Protein AF-A0A2T9Y4L0-F1 (afdb_monomer)

InterPro domains:
  IPR027417 P-loop containing nucleoside triphosphate hydrolase [G3DSA:3.40.50.300] (94-158)

Foldseek 3Di:
DDPPVCVVPDDDDPVVVVCVVVVDDPPPPDDDPDDDPPPPPVDDPPVRCPPPPPDPDDDDDDDDDDDDDDDDDPPDPPPQAQDDDPLLDDDPDPVVQVVVCVVLVNDDDDDDFDRFGWWVNNVCVPQVDDSVVSSVCVVVVVGTDHSCCRRVVSRVRD

Secondary structure (DSSP, 8-state):
--TTHHHHS-----HHHHHHHHT--GGG-----------------TTT--SS-------------------------TTSSPPP-GGGSPPSSHHHHHHHHHHTT----SSS-PPP-SSHHHHHHHHT--HHHHHHHHHTT--S--HHHHHHHHHHH-

Mean predicted aligned error: 20.19 Å

pLDDT: mean 72.66, std 18.64, range [36.06, 94.62]

Solvent-accessible surface area (backbone atoms only — not comparable to full-atom values): 10931 Å² total; per-residue (Å²): 135,80,77,69,64,59,76,76,68,64,78,78,82,57,64,74,59,52,32,65,75,65,72,48,78,79,85,71,80,72,87,76,90,72,95,68,88,74,78,73,75,88,71,68,57,75,92,72,37,76,86,76,64,78,80,86,82,77,83,93,73,90,88,79,89,79,92,78,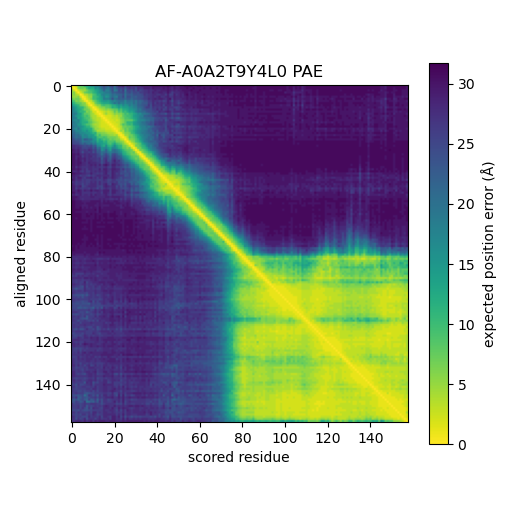84,78,90,74,81,78,83,63,69,87,82,58,62,81,77,90,52,88,65,48,59,76,82,90,46,74,66,58,51,53,51,51,28,58,76,55,70,53,84,84,87,78,92,86,68,65,75,60,49,73,35,58,59,36,48,38,76,72,66,72,56,60,67,70,54,49,39,49,30,58,75,69,64,57,77,66,61,50,64,64,53,26,43,51,53,44,61,73,73,111

Organism: NCBI:txid133381

Sequence (158 aa):
MSSLGILSSGATFNKKKISKELNINLNNLNTSKSKESIKTVDYVPHELDILNSENHQKPKHTKSEDEKKVGEATAMNPQERFEPTEEDLPFEDNKQVKEYRKENQIRVWGKDVPNPFKTFRMMMNRYDFRQSLESSMIKNRFLVPTQIQKQAIPISLD

Radius of gyration: 28.45 Å; Cα contacts (8 Å, |Δi|>4): 71; chains: 1; bounding box: 53×71×60 Å

Nearest PDB structures (foldseek):
  3dkp-assembly1_A  TM=9.257E-01  e=6.760E-03  Homo sapiens

Structure (mmCIF, N/CA/C/O backbone):
data_AF-A0A2T9Y4L0-F1
#
_entry.id   AF-A0A2T9Y4L0-F1
#
loop_
_atom_site.group_PDB
_atom_site.id
_atom_site.type_symbol
_atom_site.label_atom_id
_atom_site.label_alt_id
_atom_site.label_comp_id
_atom_site.label_asym_id
_atom_site.label_entity_id
_atom_site.label_seq_id
_atom_site.pdbx_PDB_ins_code
_atom_site.Cartn_x
_atom_site.Cartn_y
_atom_site.Cartn_z
_atom_site.occupancy
_atom_site.B_iso_or_equiv
_atom_site.auth_seq_id
_atom_site.auth_comp_id
_atom_site.auth_asym_id
_atom_site.auth_atom_id
_atom_site.pdbx_PDB_model_num
ATOM 1 N N . MET A 1 1 ? -6.679 35.994 14.132 1.00 45.41 1 MET A N 1
ATOM 2 C CA . MET A 1 1 ? -7.622 36.179 13.008 1.00 45.41 1 MET A CA 1
ATOM 3 C C . MET A 1 1 ? -7.846 34.825 12.357 1.00 45.41 1 MET A C 1
ATOM 5 O O . MET A 1 1 ? -6.948 34.314 11.705 1.00 45.41 1 MET A O 1
ATOM 9 N N . SER A 1 2 ? -8.989 34.202 12.638 1.00 44.47 2 SER A N 1
ATOM 10 C CA . SER A 1 2 ? -9.304 32.828 12.237 1.00 44.47 2 SER A CA 1
ATOM 11 C C . SER A 1 2 ? -9.884 32.803 10.820 1.00 44.47 2 SER A C 1
ATOM 13 O O . SER A 1 2 ? -11.029 33.190 10.616 1.00 44.47 2 SER A O 1
ATOM 15 N N . SER A 1 3 ? -9.102 32.349 9.839 1.00 57.28 3 SER A N 1
ATOM 16 C CA . SER A 1 3 ? -9.506 32.212 8.428 1.00 57.28 3 SER A CA 1
ATOM 17 C C . SER A 1 3 ? -10.376 30.977 8.140 1.00 57.28 3 SER A C 1
ATOM 19 O O . SER A 1 3 ? -10.977 30.885 7.074 1.00 57.28 3 SER A O 1
ATOM 21 N N . LEU A 1 4 ? -10.495 30.039 9.088 1.00 58.25 4 LEU A N 1
ATOM 22 C CA . LEU A 1 4 ? -11.217 28.772 8.892 1.00 58.25 4 LEU A CA 1
ATOM 23 C C . LEU A 1 4 ? -12.748 28.873 9.025 1.00 58.25 4 LEU A C 1
ATOM 25 O O . LEU A 1 4 ? -13.458 27.995 8.542 1.00 58.25 4 LEU A O 1
ATOM 29 N N . GLY A 1 5 ? -13.278 29.942 9.630 1.00 55.91 5 GLY A N 1
ATOM 30 C CA . GLY A 1 5 ? -14.728 30.113 9.817 1.00 55.91 5 GLY A CA 1
ATOM 31 C C . GLY A 1 5 ? -15.509 30.352 8.517 1.00 55.91 5 GLY A C 1
ATOM 32 O O . GLY A 1 5 ? -16.718 30.149 8.476 1.00 55.91 5 GLY A O 1
ATOM 33 N N . ILE A 1 6 ? -14.823 30.743 7.438 1.00 58.47 6 ILE A N 1
ATOM 34 C CA . ILE A 1 6 ? -15.445 31.093 6.151 1.00 58.47 6 ILE A CA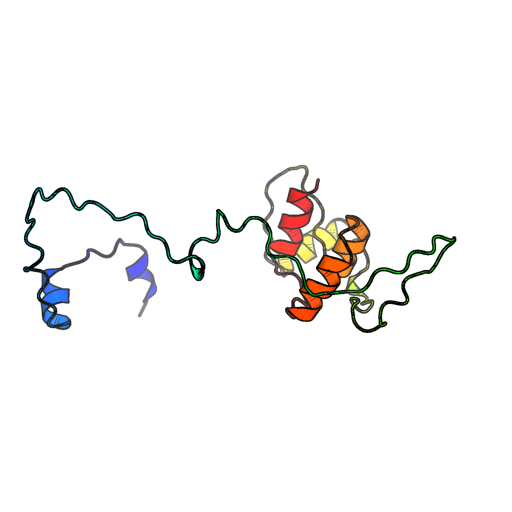 1
ATOM 35 C C . ILE A 1 6 ? -15.859 29.844 5.357 1.00 58.47 6 ILE A C 1
ATOM 37 O O . ILE A 1 6 ? -16.850 29.887 4.632 1.00 58.47 6 ILE A O 1
ATOM 41 N N . LEU A 1 7 ? -15.161 28.713 5.523 1.00 56.59 7 LEU A N 1
ATOM 42 C CA . LEU A 1 7 ? -15.514 27.465 4.830 1.00 56.59 7 LEU A CA 1
ATOM 43 C C . LEU A 1 7 ? -16.668 26.703 5.505 1.00 56.59 7 LEU A C 1
ATOM 45 O O . LEU A 1 7 ? -17.375 25.959 4.834 1.00 56.59 7 LEU A O 1
ATOM 49 N N . SER A 1 8 ? -16.885 26.906 6.809 1.00 57.38 8 SER A N 1
ATOM 50 C CA . SER A 1 8 ? -17.885 26.174 7.603 1.00 57.38 8 SER A CA 1
ATOM 51 C C . SER A 1 8 ? -19.311 26.729 7.496 1.00 57.38 8 SER A C 1
ATOM 53 O O . SER A 1 8 ? -20.252 25.987 7.763 1.00 57.38 8 SER A O 1
ATOM 55 N N . SER A 1 9 ? -19.497 28.004 7.143 1.00 60.09 9 SER A N 1
ATOM 56 C CA . SER A 1 9 ? 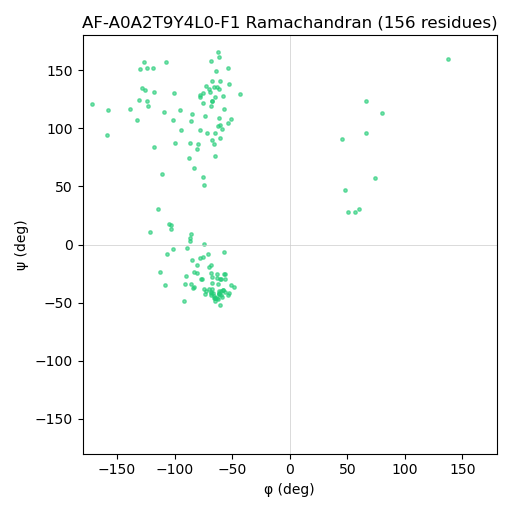-20.816 28.663 7.211 1.00 60.09 9 SER A CA 1
ATOM 57 C C . SER A 1 9 ? -21.529 28.822 5.867 1.00 60.09 9 SER A C 1
ATOM 59 O O . SER A 1 9 ? -22.475 29.596 5.780 1.00 60.09 9 SER A O 1
ATOM 61 N N . GLY A 1 10 ? -21.112 28.096 4.824 1.00 61.09 10 GLY A N 1
ATOM 62 C CA . GLY A 1 10 ? -21.749 28.162 3.507 1.00 61.09 10 GLY A CA 1
ATOM 63 C C . GLY A 1 10 ? -21.567 29.534 2.854 1.00 61.09 10 GLY A C 1
ATOM 64 O O . GLY A 1 10 ? -22.317 30.476 3.098 1.00 61.09 10 GLY A O 1
ATOM 65 N N . ALA A 1 11 ? -20.559 29.666 1.995 1.00 67.44 11 ALA A N 1
ATOM 66 C CA . ALA A 1 11 ? -20.314 30.911 1.279 1.00 67.44 11 ALA A CA 1
ATOM 67 C C . ALA A 1 11 ? -21.516 31.270 0.382 1.00 67.44 11 ALA A C 1
ATOM 69 O O . ALA A 1 11 ? -21.762 30.637 -0.644 1.00 67.44 11 ALA A O 1
ATOM 70 N N . THR A 1 12 ? -22.271 32.310 0.744 1.00 66.75 12 THR A N 1
ATOM 71 C CA . THR A 1 12 ? -23.341 32.838 -0.108 1.00 66.75 12 THR A CA 1
ATOM 72 C C . THR A 1 12 ? -22.723 33.596 -1.284 1.00 66.75 12 THR A C 1
ATOM 74 O O . THR A 1 12 ? -22.127 34.662 -1.110 1.00 66.75 12 THR A O 1
ATOM 77 N N . PHE A 1 13 ? -22.849 33.045 -2.491 1.00 63.78 13 PHE A N 1
ATOM 78 C CA . PHE A 1 13 ? -22.234 33.582 -3.705 1.00 63.78 13 PHE A CA 1
ATOM 79 C C . PHE A 1 13 ? -23.029 34.784 -4.238 1.00 63.78 13 PHE A C 1
ATOM 81 O O . PHE A 1 13 ? -24.052 34.639 -4.911 1.00 63.78 13 PHE A O 1
ATOM 88 N N . ASN A 1 14 ? -22.579 36.002 -3.931 1.00 70.44 14 ASN A N 1
ATOM 89 C CA . ASN A 1 14 ? -23.283 37.214 -4.343 1.00 70.44 14 ASN A CA 1
ATOM 90 C C . ASN A 1 14 ? -22.837 37.648 -5.751 1.00 70.44 14 ASN A C 1
ATOM 92 O O . ASN A 1 14 ? -21.907 38.441 -5.911 1.00 70.44 14 ASN A O 1
ATOM 96 N N . LYS A 1 15 ? -23.506 37.108 -6.784 1.00 71.12 15 LYS A N 1
ATOM 97 C CA . LYS A 1 15 ? -23.166 37.291 -8.213 1.00 71.12 15 LYS A CA 1
ATOM 98 C C . LYS A 1 15 ? -22.931 38.754 -8.611 1.00 71.12 15 LYS A C 1
ATOM 100 O O . LYS A 1 15 ? -22.026 39.023 -9.390 1.00 71.12 15 LYS A O 1
ATOM 105 N N . LYS A 1 16 ? -23.689 39.695 -8.030 1.00 71.75 16 LYS A N 1
ATOM 106 C CA . LYS A 1 16 ? -23.577 41.142 -8.304 1.00 71.75 16 LYS A CA 1
ATOM 107 C C . LYS A 1 16 ? -22.263 41.758 -7.808 1.00 71.75 16 LYS A C 1
ATOM 109 O O . LYS A 1 16 ? -21.755 42.696 -8.415 1.00 71.75 16 LYS A O 1
ATOM 114 N N . LYS A 1 17 ? -21.721 41.251 -6.694 1.00 70.44 17 LYS A N 1
ATOM 115 C CA . LYS A 1 17 ? -20.440 41.714 -6.141 1.00 70.44 17 LYS A CA 1
ATOM 116 C C . LYS A 1 17 ? -19.282 41.201 -6.997 1.00 70.44 17 LYS A C 1
ATOM 118 O O . LYS A 1 17 ? -18.413 41.973 -7.375 1.00 70.44 17 LYS A O 1
ATOM 123 N N . ILE A 1 18 ? -19.358 39.936 -7.402 1.00 74.12 18 ILE A N 1
ATOM 124 C CA . ILE A 1 18 ? -18.342 39.277 -8.231 1.00 74.12 18 ILE A CA 1
ATOM 125 C C . ILE A 1 18 ? -18.312 39.856 -9.648 1.00 74.12 18 ILE A C 1
ATOM 127 O O . ILE A 1 18 ? -17.238 40.120 -10.176 1.00 74.12 18 ILE A O 1
ATOM 131 N N . SER A 1 19 ? -19.471 40.138 -10.252 1.00 67.19 19 SER A N 1
ATOM 132 C CA . SER A 1 19 ? -19.521 40.796 -11.563 1.00 67.19 19 SER A CA 1
ATOM 133 C C . SER A 1 19 ? -18.900 42.196 -11.537 1.00 67.19 19 SER A C 1
ATOM 135 O O . SER A 1 19 ? -18.280 42.603 -12.513 1.00 67.19 19 SER A O 1
ATOM 137 N N . LYS A 1 20 ? -19.045 42.922 -10.417 1.00 70.50 20 LYS A N 1
ATOM 138 C CA . LYS A 1 20 ? -18.450 44.252 -10.227 1.00 70.50 20 LYS A CA 1
ATOM 139 C C . LYS A 1 20 ? -16.940 44.181 -9.974 1.00 70.50 20 LYS A C 1
ATOM 141 O O . LYS A 1 20 ? -16.218 45.036 -10.465 1.00 70.50 20 LYS A O 1
ATOM 146 N N . GLU A 1 21 ? -16.471 43.182 -9.228 1.00 68.44 21 GLU A N 1
ATOM 147 C CA . GLU A 1 21 ? -15.043 43.001 -8.919 1.00 68.44 21 GLU A CA 1
ATOM 148 C C . GLU A 1 21 ? -14.243 42.434 -10.100 1.00 68.44 21 GLU A C 1
ATOM 150 O O . GLU A 1 21 ? -13.071 42.765 -10.250 1.00 68.44 21 GLU A O 1
ATOM 155 N N . LEU A 1 22 ? -14.868 41.630 -10.965 1.00 73.81 22 LEU A N 1
ATOM 156 C CA . LEU A 1 22 ? -14.198 41.008 -12.112 1.00 73.81 22 LEU A CA 1
ATOM 157 C C . LEU A 1 22 ? -14.473 41.710 -13.454 1.00 73.81 22 LEU A C 1
ATOM 159 O O . LEU A 1 22 ? -13.915 41.297 -14.465 1.00 73.81 22 LEU A O 1
ATOM 163 N N . ASN A 1 23 ? -15.324 42.745 -13.502 1.00 63.97 23 ASN A N 1
ATOM 164 C CA . ASN A 1 23 ? -15.796 43.371 -14.752 1.00 63.97 23 ASN A CA 1
ATOM 165 C C . ASN A 1 23 ? -16.341 42.356 -15.789 1.00 63.97 23 ASN A C 1
ATOM 167 O O . ASN A 1 23 ? -16.304 42.596 -16.994 1.00 63.97 23 ASN A O 1
ATOM 171 N N . ILE A 1 24 ? -16.869 41.212 -15.335 1.00 66.75 24 ILE A N 1
ATOM 172 C CA . ILE A 1 24 ? -17.434 40.175 -16.210 1.00 66.75 24 ILE A CA 1
ATOM 173 C C . ILE A 1 24 ? -18.946 40.389 -16.301 1.00 66.75 24 ILE A C 1
ATOM 175 O O . ILE A 1 24 ? -19.671 40.270 -15.308 1.00 66.75 24 ILE A O 1
ATOM 179 N N . ASN A 1 25 ? -19.435 40.695 -17.504 1.00 62.50 25 ASN A N 1
ATOM 180 C CA . ASN A 1 25 ? -20.856 40.901 -17.769 1.00 62.50 25 ASN A CA 1
ATOM 181 C C . ASN A 1 25 ? -21.591 39.554 -17.907 1.00 62.50 25 ASN A C 1
ATOM 183 O O . ASN A 1 25 ? -21.759 39.018 -18.999 1.00 62.50 25 ASN A O 1
ATOM 187 N N . LEU A 1 26 ? -22.038 39.003 -16.776 1.00 60.75 26 LEU A N 1
ATOM 188 C CA . LEU A 1 26 ? -22.791 37.741 -16.697 1.00 60.75 26 LEU A CA 1
ATOM 189 C C . LEU A 1 26 ? -24.260 37.858 -17.160 1.00 60.75 26 LEU A C 1
ATOM 191 O O . LEU A 1 26 ? -24.984 36.866 -17.132 1.00 60.75 26 LEU A O 1
ATOM 195 N N . ASN A 1 27 ? -24.713 39.040 -17.592 1.00 60.00 27 ASN A N 1
ATOM 196 C CA . ASN A 1 27 ? -26.109 39.278 -17.976 1.00 60.00 27 ASN A CA 1
ATOM 197 C C . ASN A 1 27 ? -26.422 38.932 -19.445 1.00 60.00 27 ASN A C 1
ATOM 199 O O . ASN A 1 27 ? -27.553 39.131 -19.871 1.00 60.00 27 ASN A O 1
ATOM 203 N N . ASN A 1 28 ? -25.457 38.408 -20.213 1.00 54.03 28 ASN A N 1
ATOM 204 C CA . ASN A 1 28 ? -25.630 38.115 -21.644 1.00 54.03 28 ASN A CA 1
ATOM 205 C C . ASN A 1 28 ? -25.837 36.632 -21.997 1.00 54.03 28 ASN A C 1
ATOM 207 O O . ASN A 1 28 ? -25.806 36.273 -23.171 1.00 54.03 28 ASN A O 1
ATOM 211 N N . LEU A 1 29 ? -26.110 35.764 -21.021 1.00 55.31 29 LEU A N 1
ATOM 212 C CA . LEU A 1 29 ? -26.580 34.403 -21.305 1.00 55.31 29 LEU A CA 1
ATOM 213 C C . LEU A 1 29 ? -28.094 34.424 -21.545 1.00 55.31 29 LEU A C 1
ATOM 215 O O . LEU A 1 29 ? -28.884 33.905 -20.757 1.00 55.31 29 LEU A O 1
ATOM 219 N N . ASN A 1 30 ? -28.492 35.076 -22.638 1.00 49.06 30 ASN A N 1
ATOM 220 C CA . ASN A 1 30 ? -29.848 34.997 -23.150 1.00 49.06 30 ASN A CA 1
ATOM 221 C C . ASN A 1 30 ? -30.102 33.582 -23.670 1.00 49.06 30 ASN A C 1
ATOM 223 O O . ASN A 1 30 ? -29.405 33.066 -24.539 1.00 49.06 30 ASN A O 1
ATOM 227 N N . THR A 1 31 ? -31.136 32.967 -23.112 1.00 53.19 31 THR A N 1
ATOM 228 C CA . THR A 1 31 ? -31.716 31.699 -23.530 1.00 53.19 31 THR A CA 1
ATOM 229 C C . THR A 1 31 ? -32.372 31.849 -24.905 1.00 53.19 31 THR A C 1
ATOM 231 O O . THR A 1 31 ? -33.561 32.155 -24.999 1.00 53.19 31 THR A O 1
ATOM 234 N N . SER A 1 32 ? -31.629 31.622 -25.983 1.00 49.31 32 SER A N 1
ATOM 235 C CA . SER A 1 32 ? -32.185 31.461 -27.330 1.00 49.31 32 SER A CA 1
ATOM 236 C C . SER A 1 32 ? -32.404 29.976 -27.624 1.00 49.31 32 SER A C 1
ATOM 238 O O . SER A 1 32 ? -31.501 29.241 -28.008 1.00 49.31 32 SER A O 1
ATOM 240 N N . LYS A 1 33 ? -33.655 29.534 -27.450 1.00 50.84 33 LYS A N 1
ATOM 241 C CA . LYS A 1 33 ? -34.193 28.345 -28.118 1.00 50.84 33 LYS A CA 1
ATOM 242 C C . L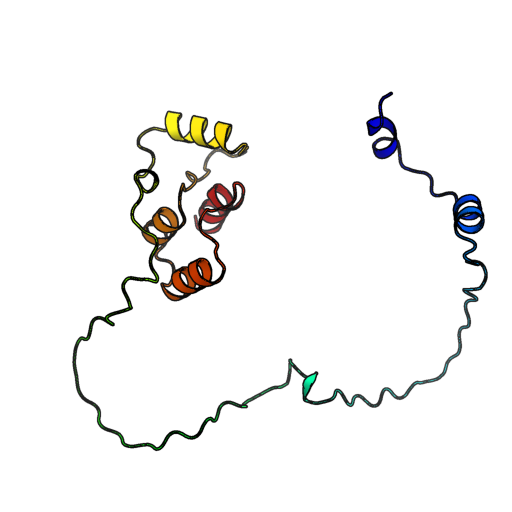YS A 1 33 ? -34.236 28.626 -29.626 1.00 50.84 33 LYS A C 1
ATOM 244 O O . LYS A 1 33 ? -35.211 29.205 -30.096 1.00 50.84 33 LYS A O 1
ATOM 249 N N . SER A 1 34 ? -33.229 28.201 -30.381 1.00 44.66 34 SER A N 1
ATOM 250 C CA . SER A 1 34 ? -33.335 28.035 -31.834 1.00 44.66 34 SER A CA 1
ATOM 251 C C . SER A 1 34 ? -33.340 26.545 -32.167 1.00 44.66 34 SER A C 1
ATOM 253 O O . SER A 1 34 ? -32.390 25.807 -31.921 1.00 44.66 34 SER A O 1
ATOM 255 N N . LYS A 1 35 ? -34.482 26.093 -32.688 1.00 48.97 35 LYS A N 1
ATOM 256 C CA . LYS A 1 35 ? -34.635 24.806 -33.360 1.00 48.97 35 LYS A CA 1
ATOM 257 C C . LYS A 1 35 ? -33.931 24.911 -34.710 1.00 48.97 35 LYS A C 1
ATOM 259 O O . LYS A 1 35 ? -34.537 25.363 -35.672 1.00 48.97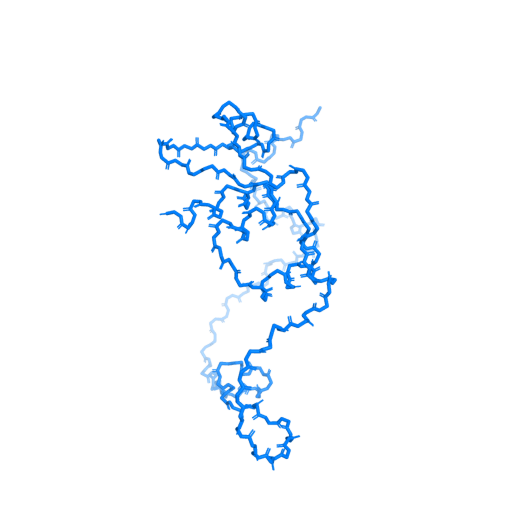 35 LYS A O 1
ATOM 264 N N . GLU A 1 36 ? -32.688 24.471 -34.780 1.00 46.62 36 GLU A N 1
ATOM 265 C CA . GLU A 1 36 ? -32.085 24.038 -36.035 1.00 46.62 36 GLU A CA 1
ATOM 266 C C . GLU A 1 36 ? -31.625 22.603 -35.826 1.00 46.62 36 GLU A C 1
ATOM 268 O O . GLU A 1 36 ? -30.848 22.301 -34.922 1.00 46.62 36 GLU A O 1
ATOM 273 N N . SER A 1 37 ? -32.175 21.691 -36.624 1.00 49.62 37 SER A N 1
ATOM 274 C CA . SER A 1 37 ? -31.674 20.330 -36.738 1.00 49.62 37 SER A CA 1
ATOM 275 C C . SER A 1 37 ? -30.285 20.405 -37.363 1.00 49.62 37 SER A C 1
ATOM 277 O O . SER A 1 37 ? -30.137 20.335 -38.585 1.00 49.62 37 SER A O 1
ATOM 279 N N . ILE A 1 38 ? -29.273 20.599 -36.522 1.00 46.75 38 ILE A N 1
ATOM 280 C CA . ILE A 1 38 ? -27.880 20.400 -36.886 1.00 46.75 38 ILE A CA 1
ATOM 281 C C . ILE A 1 38 ? -27.793 18.925 -37.266 1.00 46.75 38 ILE A C 1
ATOM 283 O O . ILE A 1 38 ? -27.835 18.049 -36.404 1.00 46.75 38 ILE A O 1
ATOM 287 N N . LYS A 1 39 ? -27.748 18.640 -38.571 1.00 49.50 39 LYS A N 1
ATOM 288 C CA . LYS A 1 39 ? -27.225 17.370 -39.066 1.00 49.50 39 LYS A CA 1
ATOM 289 C C . LYS A 1 39 ? -25.780 17.338 -38.591 1.00 49.50 39 LYS A C 1
ATOM 291 O O . LYS A 1 39 ? -24.908 17.911 -39.237 1.00 49.50 39 LYS A O 1
ATOM 296 N N . THR A 1 40 ? -25.551 16.757 -37.420 1.00 52.03 40 THR A N 1
ATOM 297 C CA . THR A 1 40 ? -24.224 16.351 -36.989 1.00 52.03 40 THR A CA 1
ATOM 298 C C . THR A 1 40 ? -23.754 15.371 -38.047 1.00 52.03 40 THR A C 1
ATOM 300 O O . THR A 1 40 ? -24.212 14.233 -38.109 1.00 52.03 40 THR A O 1
ATOM 303 N N . VAL A 1 41 ? -22.935 15.863 -38.975 1.00 57.91 41 VAL A N 1
ATOM 304 C CA . VAL A 1 41 ? -22.118 14.997 -39.810 1.00 57.91 41 VAL A CA 1
ATOM 305 C C . VAL A 1 41 ? -21.217 14.300 -38.808 1.00 57.91 41 VAL A C 1
ATOM 307 O O . VAL A 1 41 ? -20.314 14.922 -38.254 1.00 57.91 41 VAL A O 1
ATOM 310 N N . ASP A 1 42 ? -21.563 13.055 -38.496 1.00 61.22 42 ASP A N 1
ATOM 311 C CA . ASP A 1 42 ? -20.919 12.198 -37.501 1.00 61.22 42 ASP A CA 1
ATOM 312 C C . ASP A 1 42 ? -19.571 11.702 -38.050 1.00 61.22 42 ASP A C 1
ATOM 314 O O . ASP A 1 42 ? -19.294 10.514 -38.169 1.00 61.22 42 ASP A O 1
ATOM 318 N N . TYR A 1 43 ? -18.762 12.645 -38.530 1.00 68.50 43 TYR A N 1
ATOM 319 C CA . TYR A 1 43 ? -17.429 12.400 -39.037 1.00 68.50 43 TYR A CA 1
ATOM 320 C C . TYR A 1 43 ? -16.455 12.765 -37.930 1.00 68.50 43 TYR A C 1
ATOM 322 O O . TYR A 1 43 ? -15.984 13.899 -37.822 1.00 68.50 43 TYR A O 1
ATOM 330 N N . VAL A 1 44 ? -16.196 11.787 -37.070 1.00 73.12 44 VAL A N 1
ATOM 331 C CA . VAL A 1 44 ? -15.082 11.842 -36.133 1.00 73.12 44 VAL A CA 1
ATOM 332 C C . VAL A 1 44 ? -13.812 11.562 -36.946 1.00 73.12 44 VAL A C 1
ATOM 334 O O . VAL A 1 44 ? -13.732 10.525 -37.606 1.00 73.12 44 VAL A O 1
ATOM 337 N N . PRO A 1 45 ? -12.822 12.475 -36.965 1.00 69.75 45 PRO A N 1
ATOM 338 C CA . PRO A 1 45 ? -11.527 12.204 -37.577 1.00 69.75 45 PRO A CA 1
ATOM 339 C C . PRO A 1 45 ? -10.953 10.905 -37.012 1.00 69.75 45 PRO A C 1
ATOM 341 O O . PRO A 1 45 ? -11.015 10.692 -35.805 1.00 69.75 45 PRO A O 1
ATOM 344 N N . HIS A 1 46 ? -10.368 10.058 -37.858 1.00 67.62 46 HIS A N 1
ATOM 345 C CA . HIS A 1 46 ? -9.904 8.725 -37.452 1.00 67.62 46 HIS A CA 1
ATOM 346 C C . HIS A 1 46 ? -8.892 8.754 -36.286 1.00 67.62 46 HIS A C 1
ATOM 348 O O . HIS A 1 46 ? -8.827 7.822 -35.496 1.00 67.62 46 HIS A O 1
ATOM 354 N N . GLU A 1 47 ? -8.158 9.858 -36.120 1.00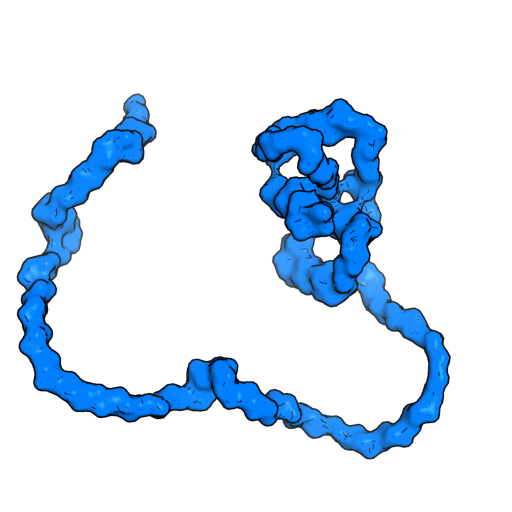 64.69 47 GLU A N 1
ATOM 355 C CA . GLU A 1 47 ? -7.234 10.087 -34.997 1.00 64.69 47 GLU A CA 1
ATOM 356 C C . GLU A 1 47 ? -7.936 10.295 -33.641 1.00 64.69 47 GLU A C 1
ATOM 358 O O . GLU A 1 47 ? -7.314 10.159 -32.590 1.00 64.69 47 GLU A O 1
ATOM 363 N N . LEU A 1 48 ? -9.225 10.636 -33.656 1.00 65.62 48 LEU A N 1
ATOM 364 C CA . LEU A 1 48 ? -10.057 10.874 -32.476 1.00 65.62 48 LEU A CA 1
ATOM 365 C C . LEU A 1 48 ? -11.060 9.736 -32.226 1.00 65.62 48 LEU A C 1
ATOM 367 O O . LEU A 1 48 ? -11.693 9.711 -31.170 1.00 65.62 48 LEU A O 1
ATOM 371 N N . ASP A 1 49 ? -11.186 8.781 -33.155 1.00 74.12 49 ASP A N 1
ATOM 372 C CA . ASP A 1 49 ? -12.022 7.590 -32.993 1.00 74.12 49 ASP A CA 1
ATOM 373 C C . ASP A 1 49 ? -11.236 6.467 -32.298 1.00 74.12 49 ASP A C 1
ATOM 375 O O . ASP A 1 49 ? -10.776 5.491 -32.891 1.00 74.12 49 ASP A O 1
ATOM 379 N N . ILE A 1 50 ? -11.053 6.643 -30.989 1.00 71.38 50 ILE A N 1
ATOM 380 C CA . ILE A 1 50 ? -10.330 5.701 -30.125 1.00 71.38 50 ILE A CA 1
ATOM 381 C C . ILE A 1 50 ? -11.118 4.384 -29.979 1.00 71.38 50 ILE A C 1
ATOM 383 O O . ILE A 1 50 ? -10.528 3.338 -29.716 1.00 71.38 50 ILE A O 1
ATOM 387 N N . LEU A 1 51 ? -12.441 4.416 -30.170 1.00 72.19 51 LEU A N 1
ATOM 388 C CA . LEU A 1 51 ? -13.342 3.310 -29.843 1.00 72.19 51 LEU A CA 1
ATOM 389 C C . LEU A 1 51 ? -13.552 2.324 -31.005 1.00 72.19 51 LEU A C 1
ATOM 391 O O . LEU A 1 51 ? -13.756 1.146 -30.726 1.00 72.19 51 LEU A O 1
ATOM 395 N N . ASN A 1 52 ? -13.427 2.753 -32.270 1.00 61.03 52 ASN A N 1
ATOM 396 C CA . ASN A 1 52 ? -13.501 1.866 -33.448 1.00 61.03 52 ASN A CA 1
ATOM 397 C C . ASN A 1 52 ? -12.141 1.576 -34.106 1.00 61.03 52 ASN A C 1
ATOM 399 O O . ASN A 1 52 ? -12.084 1.140 -35.259 1.00 61.03 52 ASN A O 1
ATOM 403 N N . SER A 1 53 ? -11.031 1.812 -33.407 1.00 62.59 53 SER A N 1
ATOM 404 C CA . SER A 1 53 ? -9.681 1.523 -33.907 1.00 62.59 53 SER A CA 1
ATOM 405 C C . SER A 1 53 ? -9.365 0.015 -33.878 1.00 62.59 53 SER A C 1
ATOM 407 O O . SER A 1 53 ? -8.413 -0.450 -33.252 1.00 62.59 53 SER A O 1
ATOM 409 N N . GLU A 1 54 ? -10.171 -0.791 -34.572 1.00 62.25 54 GLU A N 1
ATOM 410 C CA . GLU A 1 54 ? -9.841 -2.188 -34.824 1.00 62.25 54 GLU A CA 1
ATOM 411 C C . GLU A 1 54 ? -8.638 -2.276 -35.785 1.00 62.25 54 GLU A C 1
ATOM 413 O O . GLU A 1 54 ? -8.691 -1.871 -36.944 1.00 62.25 54 GLU A O 1
ATOM 418 N N . ASN A 1 55 ? -7.553 -2.892 -35.307 1.00 59.72 55 ASN A N 1
ATOM 419 C CA . ASN A 1 55 ? -6.493 -3.513 -36.112 1.00 59.72 55 ASN A CA 1
ATOM 420 C C . ASN A 1 55 ? -5.480 -2.621 -36.859 1.00 59.72 55 ASN A C 1
ATOM 422 O O . ASN A 1 55 ? -5.185 -2.842 -38.038 1.00 59.72 55 ASN A O 1
ATOM 426 N N . HIS A 1 56 ? -4.762 -1.756 -36.140 1.00 54.38 56 HIS A N 1
ATOM 427 C CA . HIS A 1 56 ? -3.438 -1.282 -36.580 1.00 54.38 56 HIS A CA 1
ATOM 428 C C . HIS A 1 56 ? -2.296 -1.809 -35.702 1.00 54.38 56 HIS A C 1
ATOM 430 O O . HIS A 1 56 ? -1.499 -1.070 -35.137 1.00 54.38 56 HIS A O 1
ATOM 436 N N . GLN A 1 57 ? -2.164 -3.137 -35.667 1.00 53.88 57 GLN A N 1
ATOM 437 C CA . GLN A 1 57 ? -0.857 -3.775 -35.522 1.00 53.88 57 GLN A CA 1
ATOM 438 C C . GLN A 1 57 ? -0.405 -4.269 -36.894 1.00 53.88 57 GLN A C 1
ATOM 440 O O . GLN A 1 57 ? -0.936 -5.278 -37.337 1.00 53.88 57 GLN A O 1
ATOM 445 N N . LYS A 1 58 ? 0.581 -3.615 -37.529 1.00 44.72 58 LYS A N 1
ATOM 446 C CA . LYS A 1 58 ? 1.650 -4.283 -38.309 1.00 44.72 58 LYS A CA 1
ATOM 447 C C . LYS A 1 58 ? 2.881 -3.369 -38.459 1.00 44.72 58 LYS A C 1
ATOM 449 O O . LYS A 1 58 ? 2.970 -2.640 -39.444 1.00 44.72 58 LYS A O 1
ATOM 454 N N . PRO A 1 59 ? 3.901 -3.456 -37.591 1.00 44.75 59 PRO A N 1
ATOM 455 C CA . PRO A 1 59 ? 5.272 -3.337 -38.060 1.00 44.75 59 PRO A CA 1
ATOM 456 C C . PRO A 1 59 ? 5.659 -4.645 -38.771 1.00 44.75 59 PRO A C 1
ATOM 458 O O . PRO A 1 59 ? 5.412 -5.746 -38.281 1.00 44.75 59 PRO A O 1
ATOM 461 N N . LYS A 1 60 ? 6.219 -4.514 -39.976 1.00 48.62 60 LYS A N 1
ATOM 462 C CA . LYS A 1 60 ? 6.742 -5.618 -40.791 1.00 48.62 60 LYS A CA 1
ATOM 463 C C . LYS A 1 60 ? 7.816 -6.381 -40.005 1.00 48.62 60 LYS A C 1
ATOM 465 O O . LYS A 1 60 ? 8.877 -5.824 -39.757 1.00 48.62 60 LYS A O 1
ATOM 470 N N . HIS A 1 61 ? 7.573 -7.654 -39.706 1.00 38.97 61 HIS A N 1
ATOM 471 C CA . HIS A 1 61 ? 8.635 -8.610 -39.408 1.00 38.97 61 HIS A CA 1
ATOM 472 C C . HIS A 1 61 ? 8.437 -9.882 -40.232 1.00 38.97 61 HIS A C 1
ATOM 474 O O . HIS A 1 61 ? 7.371 -10.496 -40.256 1.00 38.97 61 HIS A O 1
ATOM 480 N N . THR A 1 62 ? 9.491 -10.193 -40.971 1.00 36.53 62 THR A N 1
ATOM 481 C CA . THR A 1 62 ? 9.707 -11.352 -41.827 1.00 36.53 62 THR A CA 1
ATOM 482 C C . THR A 1 62 ? 9.582 -12.632 -41.005 1.00 36.53 62 THR A C 1
ATOM 484 O O . THR A 1 62 ? 10.214 -12.762 -39.959 1.00 36.53 62 THR A O 1
ATOM 487 N N . LYS A 1 63 ? 8.753 -13.567 -41.475 1.00 40.12 63 LYS A N 1
ATOM 488 C CA . LYS A 1 63 ? 8.620 -14.913 -40.915 1.00 40.12 63 LYS A CA 1
ATOM 489 C C . LYS A 1 63 ? 9.787 -15.791 -41.372 1.00 40.12 63 LYS A C 1
ATOM 491 O O . LYS A 1 63 ? 9.990 -15.943 -42.573 1.00 40.12 63 LYS A O 1
ATOM 496 N N . SER A 1 64 ? 10.450 -16.436 -40.424 1.00 38.84 64 SER A N 1
ATOM 497 C CA . SER A 1 64 ? 11.007 -17.779 -40.588 1.00 38.84 64 SER A CA 1
ATOM 498 C C . SER A 1 64 ? 10.739 -18.528 -39.288 1.00 38.84 64 SER A C 1
ATOM 500 O O . SER A 1 64 ? 11.158 -18.094 -38.217 1.00 38.84 64 SER A O 1
ATOM 502 N N . GLU A 1 65 ? 9.940 -19.580 -39.413 1.00 48.53 65 GLU A N 1
ATOM 503 C CA . GLU A 1 65 ? 9.563 -20.525 -38.370 1.00 48.53 65 GLU A CA 1
ATOM 504 C C . GLU A 1 65 ? 10.756 -21.424 -38.037 1.00 48.53 65 GLU A C 1
ATOM 506 O O . GLU A 1 65 ? 11.412 -21.920 -38.947 1.00 48.53 65 GLU A O 1
ATOM 511 N N . ASP A 1 66 ? 11.001 -21.657 -36.749 1.00 38.16 66 ASP A N 1
ATOM 512 C CA . ASP A 1 66 ? 11.470 -22.956 -36.269 1.00 38.16 66 ASP A CA 1
ATOM 513 C C . ASP A 1 66 ? 11.127 -23.097 -34.779 1.00 38.16 66 ASP A C 1
ATOM 515 O O . ASP A 1 66 ? 11.588 -22.345 -33.918 1.00 38.16 66 ASP A O 1
ATOM 519 N N . GLU A 1 67 ? 10.258 -24.059 -34.480 1.00 48.22 67 GLU A N 1
ATOM 520 C CA . GLU A 1 67 ? 9.948 -24.503 -33.127 1.00 48.22 67 GLU A CA 1
ATOM 521 C C . GLU A 1 67 ? 11.071 -25.411 -32.610 1.00 48.22 67 GLU A C 1
ATOM 523 O O . GLU A 1 67 ? 11.360 -26.443 -33.220 1.00 48.22 67 GLU A O 1
ATOM 528 N N . LYS A 1 68 ? 11.634 -25.109 -31.429 1.00 37.09 68 LYS A N 1
ATOM 529 C CA . LYS A 1 68 ? 12.082 -26.133 -30.463 1.00 37.09 68 LYS A CA 1
ATOM 530 C C . LYS A 1 68 ? 12.508 -25.546 -29.111 1.00 37.09 68 LYS A C 1
ATOM 532 O O . LYS A 1 68 ? 13.507 -24.856 -29.007 1.00 37.09 68 LYS A O 1
ATOM 537 N N . LYS A 1 69 ? 11.802 -26.033 -28.083 1.00 37.97 69 LYS A N 1
ATOM 538 C CA . LYS A 1 69 ? 12.309 -26.548 -26.798 1.00 37.97 69 LYS A CA 1
ATOM 539 C C . LYS A 1 69 ? 13.013 -25.611 -25.795 1.00 37.97 69 LYS A C 1
ATOM 541 O O . LYS A 1 69 ? 14.138 -25.191 -25.995 1.00 37.97 69 LYS A O 1
ATOM 546 N N . VAL A 1 70 ? 12.408 -25.642 -24.599 1.00 36.06 70 VAL A N 1
ATOM 547 C CA . VAL A 1 70 ? 13.035 -25.740 -23.265 1.00 36.06 70 VAL A CA 1
ATOM 548 C C . VAL A 1 70 ? 13.595 -24.445 -22.680 1.00 36.06 70 VAL A C 1
ATOM 550 O O . VAL A 1 70 ? 14.608 -23.935 -23.122 1.00 36.06 70 VAL A O 1
ATOM 553 N N . GLY A 1 71 ? 12.939 -24.025 -21.591 1.00 45.62 71 GLY A N 1
ATOM 554 C CA . GLY A 1 71 ? 13.548 -23.429 -20.403 1.00 45.62 71 GLY A CA 1
ATOM 555 C C . GLY A 1 71 ? 14.603 -22.366 -20.650 1.00 45.62 71 GLY A C 1
ATOM 556 O O . GLY A 1 71 ? 15.789 -22.668 -20.640 1.00 45.62 71 GLY A O 1
ATOM 557 N N . GLU A 1 72 ? 14.175 -21.112 -20.710 1.00 40.00 72 GLU A N 1
ATOM 558 C CA . GLU A 1 72 ? 15.088 -19.999 -20.523 1.00 40.00 72 GLU A CA 1
ATOM 559 C C . GLU A 1 72 ? 14.447 -19.032 -19.539 1.00 40.00 72 GLU A C 1
ATOM 561 O O . GLU A 1 72 ? 13.435 -18.386 -19.810 1.00 40.00 72 GLU A O 1
ATOM 566 N N . ALA A 1 73 ? 15.008 -19.026 -18.330 1.00 44.91 73 ALA A N 1
ATOM 567 C CA . ALA A 1 73 ? 14.832 -17.948 -17.387 1.00 44.91 73 ALA A CA 1
ATOM 568 C C . ALA A 1 73 ? 15.164 -16.663 -18.139 1.00 44.91 73 ALA A C 1
ATOM 570 O O . ALA A 1 73 ? 16.325 -16.434 -18.475 1.00 44.91 73 ALA A O 1
ATOM 571 N N . THR A 1 74 ? 14.142 -15.860 -18.440 1.00 46.34 74 THR A N 1
ATOM 572 C CA . THR A 1 74 ? 14.332 -14.522 -18.978 1.00 46.34 74 THR A CA 1
ATOM 573 C C . THR A 1 74 ? 15.259 -13.806 -18.013 1.00 46.34 74 THR A C 1
ATOM 575 O O . THR A 1 74 ? 14.860 -13.436 -16.906 1.00 46.34 74 THR A O 1
ATOM 578 N N . ALA A 1 75 ? 16.517 -13.671 -18.426 1.00 48.94 75 ALA A N 1
ATOM 579 C CA . ALA A 1 75 ? 17.503 -12.814 -17.811 1.00 48.94 75 ALA A CA 1
ATOM 580 C C . ALA A 1 75 ? 17.014 -11.377 -18.011 1.00 48.94 75 ALA A C 1
ATOM 582 O O . ALA A 1 75 ? 17.440 -10.655 -18.909 1.00 48.94 75 ALA A O 1
ATOM 583 N N . MET A 1 76 ? 16.017 -10.995 -17.214 1.00 46.00 76 MET A N 1
ATOM 584 C CA . MET A 1 76 ? 15.618 -9.613 -17.053 1.00 46.00 76 MET A CA 1
ATOM 585 C C . MET A 1 76 ? 16.817 -8.883 -16.472 1.00 46.00 76 MET A C 1
ATOM 587 O O . MET A 1 76 ? 17.446 -9.370 -15.528 1.00 46.00 76 MET A O 1
ATOM 591 N N . ASN A 1 77 ? 17.126 -7.723 -17.050 1.00 52.53 77 ASN A N 1
ATOM 592 C CA . ASN A 1 77 ? 18.100 -6.805 -16.486 1.00 52.53 77 ASN A CA 1
ATOM 593 C C . ASN A 1 77 ? 17.871 -6.702 -14.967 1.00 52.53 77 ASN A C 1
ATOM 595 O O . ASN A 1 77 ? 16.741 -6.427 -14.553 1.00 52.53 77 ASN A O 1
ATOM 599 N N . PRO A 1 78 ? 18.913 -6.870 -14.134 1.00 54.25 78 PRO A N 1
ATOM 600 C CA . PRO A 1 78 ? 18.810 -6.744 -12.678 1.00 54.25 78 PRO A CA 1
ATOM 601 C C . PRO A 1 78 ? 18.274 -5.387 -12.186 1.00 54.25 78 PRO A C 1
ATOM 603 O O . PRO A 1 78 ? 18.057 -5.212 -10.997 1.00 54.25 78 PRO A O 1
ATOM 606 N N . GLN A 1 79 ? 18.074 -4.420 -13.084 1.00 57.12 79 GLN A N 1
ATOM 607 C CA . GLN A 1 79 ? 17.755 -3.025 -12.786 1.00 57.12 79 GLN A CA 1
ATOM 608 C C . GLN A 1 79 ? 16.253 -2.711 -12.665 1.00 57.12 79 GLN A C 1
ATOM 610 O O . GLN A 1 79 ? 15.911 -1.574 -12.357 1.00 57.12 79 GLN A O 1
ATOM 615 N N . GLU A 1 80 ? 15.348 -3.671 -12.892 1.00 66.25 80 GLU A N 1
ATOM 616 C CA . GLU A 1 80 ? 13.890 -3.434 -12.845 1.00 66.25 80 GLU A CA 1
ATOM 617 C C . GLU A 1 80 ? 13.170 -4.178 -11.708 1.00 66.25 80 GLU A C 1
ATOM 619 O O . GLU A 1 80 ? 12.006 -4.550 -11.850 1.00 66.25 80 GLU A O 1
ATOM 624 N N . ARG A 1 81 ? 13.836 -4.414 -10.574 1.00 79.56 81 ARG A N 1
ATOM 625 C CA . ARG A 1 81 ? 13.186 -4.970 -9.376 1.00 79.56 81 ARG A CA 1
ATOM 626 C C . ARG A 1 81 ? 13.376 -4.070 -8.168 1.00 79.56 81 ARG A C 1
ATOM 628 O O . ARG A 1 81 ? 14.365 -3.347 -8.077 1.00 79.56 81 ARG A O 1
ATOM 635 N N . PHE A 1 82 ? 12.432 -4.117 -7.234 1.00 81.62 82 PHE A N 1
ATOM 636 C CA . PHE A 1 82 ? 12.583 -3.430 -5.957 1.00 81.62 82 PHE A CA 1
ATOM 637 C C . PHE A 1 82 ? 13.698 -4.082 -5.131 1.00 81.62 82 PHE A C 1
ATOM 639 O O . PHE A 1 82 ? 13.659 -5.281 -4.826 1.00 81.62 82 PHE A O 1
ATOM 646 N N . GLU A 1 83 ? 14.684 -3.276 -4.742 1.00 80.44 83 GLU A N 1
ATOM 647 C CA . GLU A 1 83 ? 15.782 -3.707 -3.878 1.00 80.44 83 GLU A CA 1
ATOM 648 C C . GLU A 1 83 ? 15.261 -4.190 -2.513 1.00 80.44 83 GLU A C 1
ATOM 650 O O . GLU A 1 83 ? 14.313 -3.606 -1.974 1.00 80.44 83 GLU A O 1
ATOM 655 N N . PRO A 1 84 ? 15.845 -5.264 -1.947 1.00 77.75 84 PRO A N 1
ATOM 656 C CA . PRO A 1 84 ? 15.437 -5.769 -0.646 1.00 77.75 84 PRO A CA 1
ATOM 657 C C . PRO A 1 84 ? 15.743 -4.733 0.424 1.00 77.75 84 PRO A C 1
ATOM 659 O O . PRO A 1 84 ? 16.882 -4.291 0.559 1.00 77.75 84 PRO A O 1
ATOM 662 N N . THR A 1 85 ? 14.732 -4.385 1.207 1.00 80.94 85 THR A N 1
ATOM 663 C CA . THR A 1 85 ? 14.867 -3.488 2.355 1.00 80.94 85 THR A CA 1
ATOM 664 C C . THR A 1 85 ? 14.468 -4.232 3.626 1.00 80.94 85 THR A C 1
ATOM 666 O O . THR A 1 85 ? 13.626 -5.126 3.592 1.00 80.94 85 THR A O 1
ATOM 669 N N . GLU A 1 86 ? 15.030 -3.852 4.775 1.00 75.75 86 GLU A N 1
ATOM 670 C CA . GLU A 1 86 ? 14.651 -4.415 6.085 1.00 75.75 86 GLU A CA 1
ATOM 671 C C . GLU A 1 86 ? 13.142 -4.270 6.375 1.00 75.75 86 GLU A C 1
ATOM 673 O O . GLU A 1 86 ? 12.541 -5.081 7.080 1.00 75.75 86 GLU A O 1
ATOM 678 N N . GLU A 1 87 ? 12.493 -3.277 5.761 1.00 78.69 87 GLU A N 1
ATOM 679 C CA . GLU A 1 87 ? 11.048 -3.057 5.835 1.00 78.69 87 GLU A CA 1
ATOM 680 C C . GLU A 1 87 ? 10.203 -4.091 5.072 1.00 78.69 87 GLU A C 1
ATOM 682 O O . GLU A 1 87 ? 8.984 -4.101 5.229 1.00 78.69 87 GLU A O 1
ATOM 687 N N . ASP A 1 88 ? 10.800 -4.982 4.277 1.00 80.19 88 ASP A N 1
ATOM 688 C CA . ASP A 1 88 ? 10.063 -6.017 3.538 1.00 80.19 88 ASP A CA 1
ATOM 689 C C . ASP A 1 88 ? 9.583 -7.168 4.433 1.00 80.19 88 ASP A C 1
ATOM 691 O O . ASP A 1 88 ? 8.782 -8.005 4.003 1.00 80.19 88 ASP A O 1
ATOM 695 N N . LEU A 1 89 ? 10.062 -7.220 5.679 1.00 82.69 89 LEU A N 1
ATOM 696 C CA . LEU A 1 89 ? 9.681 -8.244 6.640 1.00 82.69 89 LEU A CA 1
ATOM 697 C C . LEU A 1 89 ? 8.218 -8.061 7.095 1.00 82.69 89 LEU A C 1
ATOM 699 O O . LEU A 1 89 ? 7.807 -6.940 7.452 1.00 82.69 89 LEU A O 1
ATOM 703 N N . PRO A 1 90 ? 7.429 -9.156 7.124 1.00 84.81 90 PRO A N 1
ATOM 704 C CA . PRO A 1 90 ? 6.058 -9.125 7.614 1.00 84.81 90 PRO A CA 1
ATOM 705 C C . PRO A 1 90 ? 6.010 -8.711 9.090 1.00 84.81 90 PRO A C 1
ATOM 707 O O . PRO A 1 90 ? 7.002 -8.760 9.812 1.00 84.81 90 PRO A O 1
ATOM 710 N N . PHE A 1 91 ? 4.837 -8.273 9.542 1.00 88.12 91 PHE A N 1
ATOM 711 C CA . PHE A 1 91 ? 4.625 -7.950 10.952 1.00 88.12 91 PHE A CA 1
ATOM 712 C C . PHE A 1 91 ? 4.646 -9.226 11.799 1.00 88.12 91 PHE A C 1
ATOM 714 O O .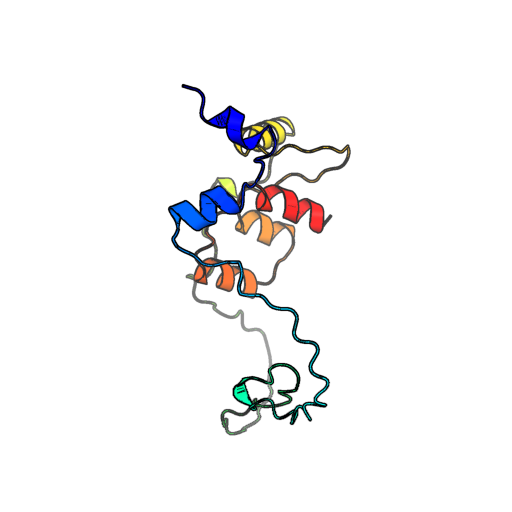 PHE A 1 91 ? 3.945 -10.183 11.472 1.00 88.12 91 PHE A O 1
ATOM 721 N N . GLU A 1 92 ? 5.409 -9.216 12.890 1.00 86.88 92 GLU A N 1
ATOM 722 C CA . GLU A 1 92 ? 5.511 -10.352 13.815 1.00 86.88 92 GLU A CA 1
ATOM 723 C C . GLU A 1 92 ? 4.375 -10.344 14.842 1.00 86.88 92 GLU A C 1
ATOM 725 O O . GLU A 1 92 ? 3.844 -11.393 15.199 1.00 86.88 92 GLU A O 1
ATOM 730 N N . ASP A 1 93 ? 3.978 -9.150 15.300 1.00 91.50 93 ASP A N 1
ATOM 731 C CA . ASP A 1 93 ? 2.958 -8.977 16.335 1.00 91.50 93 ASP A CA 1
ATOM 732 C C . ASP A 1 93 ? 1.868 -7.971 15.931 1.00 91.50 93 ASP A C 1
ATOM 734 O O . ASP A 1 93 ? 2.086 -6.981 15.227 1.00 91.50 93 ASP A O 1
ATOM 738 N N . ASN A 1 94 ? 0.669 -8.179 16.471 1.00 88.75 94 ASN A N 1
ATOM 739 C CA . ASN A 1 94 ? -0.483 -7.300 16.299 1.00 88.75 94 ASN A CA 1
ATOM 740 C C . ASN A 1 94 ? -0.252 -5.901 16.890 1.00 88.75 94 ASN A C 1
ATOM 742 O O . ASN A 1 94 ? -0.891 -4.935 16.462 1.00 88.75 94 ASN A O 1
ATOM 746 N N . LYS A 1 95 ? 0.640 -5.763 17.881 1.00 91.44 95 LYS A N 1
ATOM 747 C CA . LYS A 1 95 ? 1.026 -4.451 18.425 1.00 91.44 95 LYS A CA 1
ATOM 748 C C . LYS A 1 95 ? 1.771 -3.616 17.385 1.00 91.44 95 LYS A C 1
ATOM 750 O O . LYS A 1 95 ? 1.383 -2.470 17.169 1.00 91.44 95 LYS A O 1
ATOM 755 N N . GLN A 1 96 ? 2.718 -4.224 16.667 1.00 91.38 96 GLN A N 1
ATOM 756 C CA . GLN A 1 96 ? 3.458 -3.566 15.586 1.00 91.38 96 GLN A CA 1
ATOM 757 C C . GLN A 1 96 ? 2.510 -3.090 14.480 1.00 91.38 96 GLN A C 1
ATOM 759 O O . GLN A 1 96 ? 2.641 -1.977 13.983 1.00 91.38 96 GLN A O 1
ATOM 764 N N . VAL A 1 97 ? 1.490 -3.886 14.137 1.00 92.19 97 VAL A N 1
ATOM 765 C CA . VAL A 1 97 ? 0.469 -3.485 13.152 1.00 92.19 97 VAL A CA 1
ATOM 766 C C . VAL A 1 97 ? -0.306 -2.247 13.614 1.00 92.19 97 VAL A C 1
ATOM 768 O O . VAL A 1 97 ? -0.573 -1.342 12.821 1.00 92.19 97 VAL A O 1
ATOM 771 N N . LYS A 1 98 ? -0.688 -2.185 14.896 1.00 91.81 98 LYS A N 1
ATOM 772 C CA . LYS A 1 98 ? -1.416 -1.034 15.455 1.00 91.81 98 LYS A CA 1
ATOM 773 C C . LYS A 1 98 ? -0.553 0.224 15.489 1.00 91.81 98 LYS A C 1
ATOM 775 O O . LYS A 1 98 ? -1.051 1.296 15.149 1.00 91.81 98 LYS A O 1
ATOM 780 N N . GLU A 1 99 ? 0.711 0.094 15.876 1.00 93.94 99 GLU A N 1
ATOM 781 C CA . GLU A 1 99 ? 1.685 1.190 15.859 1.00 93.94 99 GLU A CA 1
ATOM 782 C C . GLU A 1 99 ? 1.904 1.691 14.432 1.00 93.94 99 GLU A C 1
ATOM 784 O O . GLU A 1 99 ? 1.723 2.878 14.169 1.00 93.94 9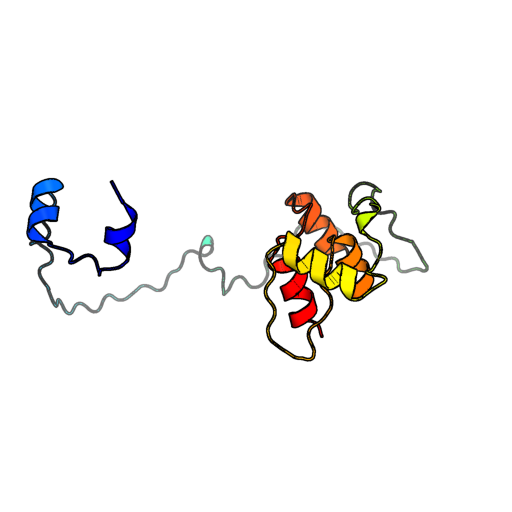9 GLU A O 1
ATOM 789 N N . TYR A 1 100 ? 2.103 0.780 13.480 1.00 93.88 100 TYR A N 1
ATOM 790 C CA . TYR A 1 100 ? 2.258 1.116 12.069 1.00 93.88 100 TYR A CA 1
ATOM 791 C C . TYR A 1 100 ? 1.039 1.842 11.491 1.00 93.88 100 TYR A C 1
ATOM 793 O O . TYR A 1 100 ? 1.171 2.839 10.775 1.00 93.88 100 TYR A O 1
ATOM 801 N N . ARG A 1 101 ? -0.174 1.380 11.823 1.00 94.06 101 ARG A N 1
ATOM 802 C CA . ARG A 1 101 ? -1.420 2.061 11.442 1.00 94.06 101 ARG A CA 1
ATOM 803 C C . ARG A 1 101 ? -1.489 3.464 12.049 1.00 94.06 101 ARG A C 1
ATOM 805 O O . ARG A 1 101 ? -1.897 4.394 11.361 1.00 94.06 101 ARG A O 1
ATOM 812 N N . LYS A 1 102 ? -1.055 3.643 13.300 1.00 93.94 102 LYS A N 1
ATOM 813 C CA . LYS A 1 102 ? -1.027 4.950 13.972 1.00 93.94 102 LYS A CA 1
ATOM 814 C C . LYS A 1 102 ? -0.032 5.910 13.313 1.00 93.94 102 LYS A C 1
ATOM 816 O O . LYS A 1 102 ? -0.400 7.053 13.053 1.00 93.94 102 LYS A O 1
ATOM 821 N N . GLU A 1 103 ? 1.180 5.450 13.014 1.00 93.88 103 GLU A N 1
ATOM 822 C CA . GLU A 1 103 ? 2.231 6.235 12.347 1.00 93.88 103 GLU A CA 1
ATOM 823 C C . GLU A 1 103 ? 1.812 6.687 10.948 1.00 93.88 103 GLU A C 1
ATOM 825 O O . GLU A 1 103 ? 1.980 7.847 10.582 1.00 93.88 103 GLU A O 1
ATOM 830 N N . ASN A 1 104 ? 1.184 5.789 10.188 1.00 93.06 104 ASN A N 1
ATOM 831 C CA . ASN A 1 104 ? 0.713 6.069 8.833 1.00 93.06 104 ASN A CA 1
ATOM 832 C C . ASN A 1 104 ? -0.685 6.710 8.799 1.00 93.06 104 ASN A C 1
ATOM 834 O O . ASN A 1 104 ? -1.263 6.833 7.723 1.00 93.06 104 ASN A O 1
ATOM 838 N N . GLN A 1 105 ? -1.239 7.103 9.954 1.00 94.19 105 GLN A N 1
ATOM 839 C CA . GLN A 1 105 ? -2.562 7.732 10.084 1.00 94.19 105 GLN A CA 1
ATOM 840 C C . GLN A 1 105 ? -3.719 6.901 9.494 1.00 94.19 105 GLN A C 1
ATOM 842 O O . GLN A 1 105 ? -4.764 7.429 9.110 1.00 94.19 105 GLN A O 1
ATOM 847 N N . ILE A 1 106 ? -3.564 5.580 9.470 1.00 93.50 106 ILE A N 1
ATOM 848 C CA . ILE A 1 106 ? -4.538 4.632 8.937 1.00 93.50 106 ILE A CA 1
ATOM 849 C C . ILE A 1 106 ? -5.558 4.318 10.032 1.00 93.50 106 ILE A C 1
ATOM 851 O O . ILE A 1 106 ? -5.251 3.678 11.040 1.00 93.50 106 ILE A O 1
ATOM 855 N N . ARG A 1 107 ? -6.803 4.751 9.823 1.00 93.38 107 ARG A N 1
ATOM 856 C CA . ARG A 1 107 ? -7.942 4.386 10.672 1.00 93.38 107 ARG A CA 1
ATOM 857 C C . ARG A 1 107 ? -8.742 3.288 9.998 1.00 93.38 107 ARG A C 1
ATOM 859 O O . ARG A 1 107 ? -9.093 3.399 8.830 1.00 93.38 107 ARG A O 1
ATOM 866 N N . VAL A 1 108 ? -9.019 2.240 10.758 1.00 90.56 108 VAL A N 1
ATOM 867 C CA . VAL A 1 108 ? -9.703 1.047 10.275 1.00 90.56 108 VAL A CA 1
ATOM 868 C C . VAL A 1 108 ? -10.915 0.790 11.157 1.00 90.56 108 VAL A C 1
ATOM 870 O O . VAL A 1 108 ? -10.802 0.805 12.383 1.00 90.56 108 VAL A O 1
ATOM 873 N N . TRP A 1 109 ? -12.054 0.527 10.525 1.00 90.69 109 TRP A N 1
ATOM 874 C CA . TRP A 1 109 ? -13.275 0.078 11.184 1.00 90.69 109 TRP A CA 1
ATOM 875 C C . TRP A 1 109 ? -13.634 -1.304 10.648 1.00 90.69 109 TRP A C 1
ATOM 877 O O . TRP A 1 109 ? -13.638 -1.510 9.440 1.00 90.69 109 TRP A O 1
ATOM 887 N N . GLY A 1 110 ? -13.916 -2.248 11.542 1.00 87.94 110 GLY A N 1
ATOM 888 C CA . GLY A 1 110 ? -14.180 -3.641 11.181 1.00 87.94 110 GLY A CA 1
ATOM 889 C C . GLY A 1 110 ? -13.486 -4.605 12.136 1.00 87.94 110 GLY A C 1
ATOM 890 O O . GLY A 1 110 ? -12.566 -4.219 12.857 1.00 87.94 110 GLY A O 1
ATOM 891 N N . LYS A 1 111 ? -13.965 -5.850 12.181 1.00 85.44 111 LYS A N 1
ATOM 892 C CA . LYS A 1 111 ? -13.358 -6.916 12.996 1.00 85.44 111 LYS A CA 1
ATOM 893 C C . LYS A 1 111 ? -12.310 -7.708 12.220 1.00 85.44 111 LYS A C 1
ATOM 895 O O . LYS A 1 111 ? -11.317 -8.109 12.812 1.00 85.44 111 LYS A O 1
ATOM 900 N N . ASP A 1 112 ? -12.535 -7.886 10.925 1.00 88.38 112 ASP A N 1
ATOM 901 C CA . ASP A 1 112 ? -11.710 -8.705 10.047 1.00 88.38 112 ASP A CA 1
ATOM 902 C C . ASP A 1 112 ? -11.107 -7.810 8.967 1.00 88.38 112 ASP A C 1
ATOM 904 O O . ASP A 1 112 ? -11.712 -7.577 7.925 1.00 88.38 112 ASP A O 1
ATOM 908 N N . VAL A 1 113 ? -9.990 -7.154 9.296 1.00 90.56 113 VAL A N 1
ATOM 909 C CA . VAL A 1 113 ? -9.314 -6.257 8.354 1.00 90.56 113 VAL A CA 1
ATOM 910 C C . VAL A 1 113 ? -7.871 -6.690 8.174 1.00 90.56 113 VAL A C 1
ATOM 912 O O . VAL A 1 113 ? -7.130 -6.674 9.170 1.00 90.56 113 VAL A O 1
ATOM 915 N N . PRO A 1 114 ? -7.439 -6.969 6.929 1.00 91.81 114 PRO A N 1
ATOM 916 C CA . PRO A 1 114 ? -6.086 -7.410 6.656 1.00 91.81 114 PRO A CA 1
ATOM 917 C C . PRO A 1 114 ? -5.019 -6.490 7.219 1.00 91.81 114 PRO A C 1
ATOM 919 O O . PRO A 1 114 ? -5.168 -5.263 7.314 1.00 91.81 114 PRO A O 1
ATOM 922 N N . ASN A 1 115 ? -3.876 -7.093 7.520 1.00 92.75 115 ASN A N 1
ATOM 923 C CA . ASN A 1 115 ? -2.685 -6.343 7.872 1.00 92.75 115 ASN A CA 1
ATOM 924 C C . ASN A 1 115 ? -2.203 -5.532 6.659 1.00 92.75 115 ASN A C 1
ATOM 926 O O . ASN A 1 115 ? -2.151 -6.079 5.550 1.00 92.75 115 ASN A O 1
ATOM 930 N N . PRO A 1 116 ? -1.833 -4.253 6.861 1.00 93.31 116 PRO A N 1
ATOM 931 C CA . PRO A 1 116 ? -1.268 -3.435 5.801 1.00 93.31 116 PRO A CA 1
ATOM 932 C C . PRO A 1 116 ? 0.059 -4.031 5.318 1.00 93.31 116 PRO A C 1
ATOM 934 O O . PRO A 1 116 ? 0.652 -4.877 5.986 1.00 93.31 116 PRO A O 1
ATOM 937 N N . PHE A 1 117 ? 0.549 -3.571 4.172 1.00 93.06 117 PHE A N 1
ATOM 938 C CA . PHE A 1 117 ? 1.920 -3.843 3.737 1.00 93.06 117 PHE A CA 1
ATOM 939 C C . PHE A 1 117 ? 2.795 -2.594 3.857 1.00 93.06 117 PHE A C 1
ATOM 941 O O . PHE A 1 117 ? 2.288 -1.471 3.879 1.00 93.06 117 PHE A O 1
ATOM 948 N N . LYS A 1 118 ? 4.114 -2.795 3.957 1.00 91.50 118 LYS A N 1
ATOM 949 C CA . LYS A 1 118 ? 5.086 -1.707 4.134 1.00 91.50 118 LYS A CA 1
ATOM 950 C C . LYS A 1 118 ? 5.620 -1.184 2.802 1.00 91.50 118 LYS A C 1
ATOM 952 O O . LYS A 1 118 ? 5.579 0.021 2.557 1.00 91.50 118 LYS A O 1
ATOM 957 N N . THR A 1 119 ? 6.035 -2.097 1.928 1.00 92.38 119 THR A N 1
ATOM 958 C CA . THR A 1 119 ? 6.706 -1.816 0.651 1.00 92.38 119 THR A CA 1
ATOM 959 C C . THR A 1 119 ? 5.990 -2.493 -0.521 1.00 92.38 119 THR A C 1
ATOM 961 O O . THR A 1 119 ? 5.305 -3.507 -0.357 1.00 92.38 119 THR A O 1
ATOM 964 N N . PHE A 1 120 ? 6.165 -1.974 -1.741 1.00 91.44 120 PHE A N 1
ATOM 965 C CA . PHE A 1 120 ? 5.615 -2.629 -2.936 1.00 91.44 120 PHE A CA 1
ATOM 966 C C . PHE A 1 120 ? 6.171 -4.041 -3.141 1.00 91.44 120 PHE A C 1
ATOM 968 O O . PHE A 1 120 ? 5.455 -4.908 -3.630 1.00 91.44 120 PHE A O 1
ATOM 975 N N . ARG A 1 121 ? 7.400 -4.306 -2.697 1.00 89.75 121 ARG A N 1
ATOM 976 C CA . ARG A 1 121 ? 7.993 -5.642 -2.718 1.00 89.75 121 ARG A CA 1
ATOM 977 C C . ARG A 1 121 ? 7.257 -6.626 -1.809 1.00 89.75 121 ARG A C 1
ATOM 979 O O . ARG A 1 121 ? 6.915 -7.719 -2.252 1.00 89.75 121 ARG A O 1
ATOM 986 N N . MET A 1 122 ? 6.945 -6.229 -0.574 1.00 90.31 122 MET A N 1
ATOM 987 C CA . MET A 1 122 ? 6.128 -7.044 0.332 1.00 90.31 122 MET A CA 1
ATOM 988 C C . MET A 1 122 ? 4.753 -7.354 -0.283 1.00 90.31 122 MET A C 1
ATOM 990 O O . MET A 1 122 ? 4.255 -8.470 -0.161 1.00 90.31 122 MET A O 1
ATOM 994 N N . MET A 1 123 ? 4.153 -6.384 -0.979 1.00 90.25 123 MET A N 1
ATOM 995 C CA . MET A 1 123 ? 2.892 -6.575 -1.701 1.00 90.25 123 MET A CA 1
ATOM 996 C C . MET A 1 123 ? 3.032 -7.577 -2.860 1.00 90.25 123 MET A C 1
ATOM 998 O O . MET A 1 123 ? 2.196 -8.467 -2.990 1.00 90.25 123 MET A O 1
ATOM 1002 N N . MET A 1 124 ? 4.084 -7.455 -3.675 1.00 88.50 124 MET A N 1
ATOM 1003 C CA . MET A 1 124 ? 4.369 -8.363 -4.795 1.00 88.50 124 MET A CA 1
ATOM 1004 C C . MET A 1 124 ? 4.537 -9.807 -4.321 1.00 88.50 124 MET A C 1
ATOM 1006 O O . MET A 1 124 ? 3.920 -10.701 -4.887 1.00 88.50 124 MET A O 1
ATOM 1010 N N . ASN A 1 125 ? 5.292 -10.013 -3.237 1.00 87.88 125 ASN A N 1
ATOM 1011 C CA . ASN A 1 125 ? 5.531 -11.336 -2.656 1.00 87.88 125 ASN A CA 1
ATOM 1012 C C . ASN A 1 125 ? 4.278 -11.967 -2.035 1.00 87.88 125 ASN A C 1
ATOM 1014 O O . ASN A 1 125 ? 4.204 -13.183 -1.915 1.00 87.88 125 ASN A O 1
ATOM 1018 N N . ARG A 1 126 ? 3.326 -11.151 -1.567 1.00 88.94 126 ARG A N 1
ATOM 1019 C CA . ARG A 1 126 ? 2.132 -11.642 -0.867 1.00 88.94 126 ARG A CA 1
ATOM 1020 C C . ARG A 1 126 ? 0.998 -12.026 -1.812 1.00 88.94 126 ARG A C 1
ATOM 1022 O O . ARG A 1 126 ? 0.242 -12.933 -1.489 1.00 88.94 126 ARG A O 1
ATOM 1029 N N . TYR A 1 127 ? 0.860 -11.310 -2.926 1.00 87.12 127 TYR A N 1
ATOM 1030 C CA . TYR A 1 127 ? -0.297 -11.418 -3.823 1.00 87.12 127 TYR A CA 1
ATOM 1031 C C . TYR A 1 127 ? 0.071 -11.817 -5.263 1.00 87.12 127 TYR A C 1
ATOM 1033 O O . TYR A 1 127 ? -0.773 -11.709 -6.148 1.00 87.12 127 TYR A O 1
ATOM 1041 N N . ASP A 1 128 ? 1.318 -12.235 -5.515 1.00 86.31 128 ASP A N 1
ATOM 1042 C CA . ASP A 1 128 ? 1.814 -12.718 -6.817 1.00 86.31 128 ASP A CA 1
ATOM 1043 C C . ASP A 1 128 ? 1.453 -11.808 -8.006 1.00 86.31 128 ASP A C 1
ATOM 1045 O O . ASP A 1 128 ? 0.988 -12.230 -9.071 1.00 86.31 128 ASP A O 1
ATOM 1049 N N . PHE A 1 129 ? 1.670 -10.506 -7.828 1.00 85.62 129 PHE A N 1
ATOM 1050 C CA . PHE A 1 129 ? 1.441 -9.521 -8.880 1.00 85.62 129 PHE A CA 1
ATOM 1051 C C . PHE A 1 129 ? 2.381 -9.734 -10.081 1.00 85.62 129 PHE A C 1
ATOM 1053 O O . PHE A 1 129 ? 3.524 -10.173 -9.960 1.00 85.62 129 PHE A O 1
ATOM 1060 N N . ARG A 1 130 ? 1.905 -9.372 -11.281 1.00 88.31 130 ARG A N 1
ATOM 1061 C CA . ARG A 1 130 ? 2.685 -9.516 -12.521 1.00 88.31 130 ARG A CA 1
ATOM 1062 C C . ARG A 1 130 ? 3.943 -8.647 -12.483 1.00 88.31 130 ARG A C 1
ATOM 1064 O O . ARG A 1 130 ? 3.851 -7.447 -12.237 1.00 88.31 130 ARG A O 1
ATOM 1071 N N . GLN A 1 131 ? 5.079 -9.210 -12.895 1.00 86.31 131 GLN A N 1
ATOM 1072 C CA . GLN A 1 131 ? 6.360 -8.491 -13.013 1.00 86.31 131 GLN A CA 1
ATOM 1073 C C . GLN A 1 131 ? 6.270 -7.247 -13.917 1.00 86.31 131 GLN A C 1
ATOM 1075 O O . GLN A 1 131 ? 6.929 -6.244 -13.670 1.00 86.31 131 GLN A O 1
ATOM 1080 N N . SER A 1 132 ? 5.378 -7.245 -14.915 1.00 89.44 132 SER A N 1
ATOM 1081 C CA . SER A 1 132 ? 5.122 -6.066 -15.757 1.00 89.44 132 SER A CA 1
ATOM 1082 C C . SER A 1 132 ? 4.630 -4.844 -14.967 1.00 89.44 132 SER A C 1
ATOM 1084 O O . SER A 1 132 ? 4.860 -3.702 -15.372 1.00 89.44 132 SER A O 1
ATOM 1086 N N . LEU A 1 133 ? 3.924 -5.070 -13.853 1.00 89.88 133 LEU A N 1
ATOM 1087 C CA . LEU A 1 133 ? 3.458 -4.012 -12.961 1.00 89.88 133 LEU A CA 1
ATOM 1088 C C . LEU A 1 133 ? 4.627 -3.423 -12.166 1.00 89.88 133 LEU A C 1
ATOM 1090 O O . LEU A 1 133 ? 4.696 -2.207 -12.020 1.00 89.88 133 LEU A O 1
ATOM 1094 N N . GLU A 1 134 ? 5.559 -4.261 -11.711 1.00 89.75 134 GLU A N 1
ATOM 1095 C CA . GLU A 1 134 ? 6.779 -3.832 -11.020 1.00 89.75 134 GLU A CA 1
ATOM 1096 C C . GLU A 1 134 ? 7.632 -2.924 -11.916 1.00 89.75 134 GLU A C 1
ATOM 1098 O O . GLU A 1 134 ? 7.880 -1.772 -11.548 1.00 89.75 134 GLU A O 1
ATOM 1103 N N . SER A 1 135 ? 7.943 -3.361 -13.143 1.00 89.81 135 SER A N 1
ATOM 1104 C CA . SER A 1 135 ? 8.652 -2.536 -14.133 1.00 89.81 135 SER A CA 1
ATOM 1105 C C . SER A 1 135 ? 7.929 -1.211 -14.401 1.00 89.81 135 SER A C 1
ATOM 1107 O O . SER A 1 135 ? 8.550 -0.150 -14.491 1.00 89.81 135 SER A O 1
ATOM 1109 N N . SER A 1 136 ? 6.593 -1.237 -14.485 1.00 91.38 136 SER A N 1
ATOM 1110 C CA . SER A 1 136 ? 5.788 -0.027 -14.697 1.00 91.38 136 SER A CA 1
ATOM 1111 C C . SER A 1 136 ? 5.840 0.926 -13.502 1.00 91.38 136 SER A C 1
ATOM 1113 O O . SER A 1 136 ? 5.879 2.142 -13.688 1.00 91.38 136 SER A O 1
ATOM 1115 N N . MET A 1 137 ? 5.850 0.406 -12.275 1.00 91.31 137 MET A N 1
ATOM 1116 C CA . MET A 1 137 ? 5.947 1.225 -11.067 1.00 91.31 137 MET A CA 1
ATOM 1117 C C . MET A 1 137 ? 7.320 1.877 -10.942 1.00 91.31 137 MET A C 1
ATOM 1119 O O . MET A 1 137 ? 7.392 3.082 -10.701 1.00 91.31 137 MET A O 1
ATOM 1123 N N . ILE A 1 138 ? 8.392 1.131 -11.209 1.00 90.25 138 ILE A N 1
ATOM 1124 C CA . ILE A 1 138 ? 9.763 1.656 -11.208 1.00 90.25 138 ILE A CA 1
ATOM 1125 C C . ILE A 1 138 ? 9.927 2.727 -12.293 1.00 90.25 138 ILE A C 1
ATOM 1127 O O . ILE A 1 138 ? 10.400 3.829 -12.008 1.00 90.25 138 ILE A O 1
ATOM 1131 N N . LYS A 1 139 ? 9.438 2.466 -13.514 1.00 91.81 139 LYS A N 1
ATOM 1132 C CA . LYS A 1 139 ? 9.464 3.428 -14.629 1.00 91.81 139 LYS A CA 1
ATOM 1133 C C . LYS A 1 139 ? 8.747 4.738 -14.292 1.00 91.81 139 LYS A C 1
ATOM 1135 O O . LYS A 1 139 ? 9.229 5.812 -14.646 1.00 91.81 139 LYS A O 1
ATOM 1140 N N . ASN A 1 140 ? 7.622 4.653 -13.585 1.00 92.19 140 ASN A N 1
ATOM 1141 C CA . ASN A 1 140 ? 6.844 5.812 -13.144 1.00 92.19 140 ASN A CA 1
ATOM 1142 C C . ASN A 1 140 ? 7.314 6.396 -11.799 1.00 92.19 140 ASN A C 1
ATOM 1144 O O . ASN A 1 140 ? 6.691 7.325 -11.291 1.00 92.19 140 ASN A O 1
ATOM 1148 N N . ARG A 1 141 ? 8.422 5.895 -11.232 1.00 90.44 141 ARG A N 1
ATOM 1149 C CA . ARG A 1 141 ? 9.006 6.345 -9.955 1.00 90.44 141 ARG A CA 1
ATOM 1150 C C . ARG A 1 141 ? 8.074 6.185 -8.749 1.00 90.44 141 ARG A C 1
ATOM 1152 O O . ARG A 1 141 ? 8.173 6.929 -7.773 1.00 90.44 141 ARG A O 1
ATOM 1159 N N . PHE A 1 142 ? 7.198 5.186 -8.778 1.00 91.81 142 PHE A N 1
ATOM 1160 C CA . PHE A 1 142 ? 6.432 4.761 -7.610 1.00 91.81 142 PHE A CA 1
ATOM 1161 C C . PHE A 1 142 ? 7.304 3.860 -6.733 1.00 91.81 142 PHE A C 1
ATOM 1163 O O . PHE A 1 142 ? 7.251 2.638 -6.820 1.00 91.81 142 PHE A O 1
ATOM 1170 N N . LEU A 1 143 ? 8.146 4.488 -5.911 1.00 88.75 143 LEU A N 1
ATOM 1171 C CA . LEU A 1 143 ? 9.100 3.784 -5.049 1.00 88.75 143 LEU A CA 1
ATOM 1172 C C . LEU A 1 143 ? 8.467 3.311 -3.734 1.00 88.75 143 LEU A C 1
ATOM 1174 O O . LEU A 1 143 ? 8.785 2.233 -3.244 1.00 88.75 143 LEU A O 1
ATOM 1178 N N . VAL A 1 144 ? 7.557 4.111 -3.170 1.00 90.69 144 VAL A N 1
ATOM 1179 C CA . VAL A 1 144 ? 6.951 3.867 -1.854 1.00 90.69 144 VAL A CA 1
ATOM 1180 C C . VAL A 1 144 ? 5.427 3.924 -1.969 1.00 90.69 144 VAL A C 1
ATOM 1182 O O . VAL A 1 144 ? 4.905 4.856 -2.590 1.00 90.69 144 VAL A O 1
ATOM 1185 N N . PRO A 1 145 ? 4.691 2.967 -1.374 1.00 92.88 145 PRO A N 1
ATOM 1186 C CA . PRO A 1 145 ? 3.237 2.999 -1.368 1.00 92.88 145 PRO A CA 1
ATOM 1187 C C . PRO A 1 145 ? 2.712 4.153 -0.517 1.00 92.88 145 PRO A C 1
ATOM 1189 O O . PRO A 1 145 ? 3.202 4.442 0.578 1.00 92.88 145 PRO A O 1
ATOM 1192 N N . THR A 1 146 ? 1.651 4.790 -0.996 1.00 94.25 146 THR A N 1
ATOM 1193 C CA . THR A 1 146 ? 0.934 5.808 -0.223 1.00 94.25 146 THR A CA 1
ATOM 1194 C C . THR A 1 146 ? 0.214 5.180 0.973 1.00 94.25 146 THR A C 1
ATOM 1196 O O . THR A 1 146 ? -0.110 3.993 0.971 1.00 94.25 146 THR A O 1
ATOM 1199 N N . GLN A 1 147 ? -0.090 5.986 1.994 1.00 94.19 147 GLN A N 1
ATOM 1200 C CA . GLN A 1 147 ? -0.774 5.523 3.213 1.00 94.19 147 GLN A CA 1
ATOM 1201 C C . GLN A 1 147 ? -2.077 4.774 2.909 1.00 94.19 147 GLN A C 1
ATOM 1203 O O . GLN A 1 147 ? -2.342 3.727 3.496 1.00 94.19 147 GLN A O 1
ATOM 1208 N N . ILE A 1 148 ? -2.864 5.280 1.952 1.00 94.62 148 ILE A N 1
ATOM 1209 C CA . ILE A 1 148 ? -4.103 4.623 1.539 1.00 94.62 148 ILE A CA 1
ATOM 1210 C C . ILE A 1 148 ? -3.824 3.302 0.818 1.00 94.62 148 ILE A C 1
ATOM 1212 O O . ILE A 1 148 ? -4.471 2.308 1.124 1.00 94.62 148 ILE A O 1
ATOM 1216 N N . GLN A 1 149 ? -2.826 3.245 -0.070 1.00 94.56 149 GL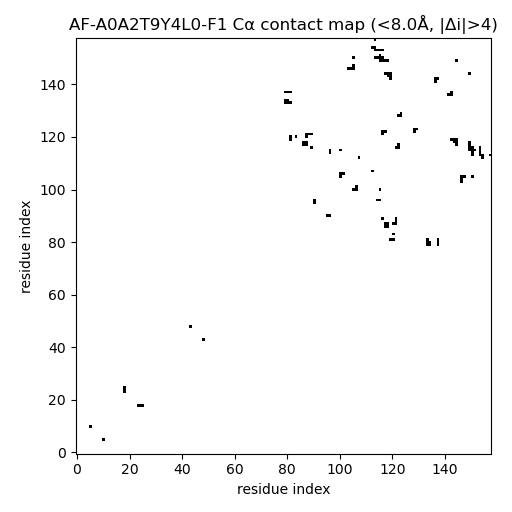N A N 1
ATOM 1217 C CA . GLN A 1 149 ? -2.476 2.023 -0.803 1.00 94.56 149 GLN A CA 1
ATOM 1218 C C . GLN A 1 149 ? -2.049 0.897 0.140 1.00 94.56 149 GLN A C 1
ATOM 1220 O O . GLN A 1 149 ? -2.521 -0.224 -0.034 1.00 94.56 149 GLN A O 1
ATOM 1225 N N . LYS A 1 150 ? -1.248 1.207 1.172 1.00 94.50 150 LYS A N 1
ATOM 1226 C CA . LYS A 1 150 ? -0.751 0.241 2.170 1.00 94.50 150 LYS A CA 1
ATOM 1227 C C . LYS A 1 150 ? -1.854 -0.611 2.802 1.00 94.50 150 LYS A C 1
ATOM 1229 O O . LYS A 1 150 ? -1.614 -1.775 3.111 1.00 94.50 150 LYS A O 1
ATOM 1234 N N . GLN A 1 151 ? -3.046 -0.044 3.006 1.00 94.44 151 GLN A N 1
ATOM 1235 C CA . GLN A 1 151 ? -4.180 -0.727 3.640 1.00 94.44 151 GLN A CA 1
ATOM 1236 C C . GLN A 1 151 ? -5.301 -1.079 2.656 1.00 94.44 151 GLN A C 1
ATOM 1238 O O . GLN A 1 151 ? -5.926 -2.124 2.814 1.00 94.44 151 GLN A O 1
ATOM 1243 N N . ALA A 1 152 ? -5.555 -0.244 1.645 1.00 94.06 152 ALA A N 1
ATOM 1244 C CA . ALA A 1 152 ? -6.649 -0.454 0.700 1.00 94.06 152 ALA A CA 1
ATOM 1245 C C . ALA A 1 152 ? -6.407 -1.646 -0.231 1.00 94.06 152 ALA A C 1
ATOM 1247 O O . ALA A 1 152 ? -7.349 -2.375 -0.521 1.00 94.06 152 ALA A O 1
ATOM 1248 N N . ILE A 1 153 ? -5.166 -1.869 -0.681 1.00 93.62 153 ILE A N 1
ATOM 1249 C CA . ILE A 1 153 ? -4.871 -2.991 -1.584 1.00 93.62 153 ILE A CA 1
ATOM 1250 C C . ILE A 1 153 ? -5.106 -4.339 -0.885 1.00 93.62 153 ILE A C 1
ATOM 1252 O O . ILE A 1 153 ? -5.855 -5.128 -1.449 1.00 93.62 153 ILE A O 1
ATOM 1256 N N . PRO A 1 154 ? -4.596 -4.600 0.340 1.00 92.25 154 PRO A N 1
ATOM 1257 C CA . PRO A 1 154 ? -4.951 -5.810 1.080 1.00 92.25 154 PRO A CA 1
ATOM 1258 C C . PRO A 1 154 ? -6.459 -6.005 1.245 1.00 92.25 154 PRO A C 1
ATOM 1260 O O . PRO A 1 154 ? -6.953 -7.092 1.005 1.00 92.25 154 PRO A O 1
ATOM 1263 N N . ILE A 1 155 ? -7.199 -4.940 1.578 1.00 92.81 155 ILE A N 1
ATOM 1264 C CA . ILE A 1 155 ? -8.666 -5.003 1.728 1.00 92.81 155 ILE A CA 1
ATOM 1265 C C . ILE A 1 155 ? -9.367 -5.358 0.411 1.00 92.81 155 ILE A C 1
ATOM 1267 O O . ILE A 1 155 ? -10.462 -5.896 0.430 1.00 92.81 155 ILE A O 1
ATOM 1271 N N . SER A 1 156 ? -8.774 -5.006 -0.730 1.00 91.12 156 SER A N 1
ATOM 1272 C CA . SER A 1 156 ? -9.386 -5.233 -2.043 1.00 91.12 156 SER A CA 1
ATOM 1273 C C . SER A 1 156 ? -9.119 -6.637 -2.593 1.00 91.12 156 SER A C 1
ATOM 1275 O O . SER A 1 156 ? -9.715 -6.997 -3.604 1.00 91.12 156 SER A O 1
ATOM 1277 N N . LEU A 1 157 ? -8.173 -7.371 -2.001 1.00 88.44 157 LEU A N 1
ATOM 1278 C CA . LEU A 1 157 ? -7.700 -8.669 -2.488 1.00 88.44 157 LEU A CA 1
ATOM 1279 C C . LEU A 1 157 ? -8.063 -9.840 -1.569 1.00 88.44 157 LEU A C 1
ATOM 1281 O O . LEU A 1 157 ? -8.098 -10.964 -2.066 1.00 88.44 157 LEU A O 1
ATOM 1285 N N . ASP A 1 158 ? -8.302 -9.580 -0.281 1.00 78.19 158 ASP A N 1
ATOM 1286 C CA . ASP A 1 158 ? -8.890 -10.545 0.664 1.00 78.19 158 ASP A CA 1
ATOM 1287 C C . ASP A 1 158 ? -10.409 -10.672 0.460 1.00 78.19 158 ASP A C 1
ATOM 1289 O O . ASP A 1 158 ? -10.911 -11.819 0.509 1.00 78.19 158 ASP A O 1
#